Protein AF-A0A131Y939-F1 (afdb_monomer)

pLDDT: mean 76.12, std 12.95, range [45.88, 93.44]

Foldseek 3Di:
DDPPDPLDQPDADPPPRDGHSDPVVNVVCCVPPVPQQLWWAFPQVRDTHNDPVVVVVVCVVCVSTDDDGSPPNPRDD

Sequence (77 aa):
GDLKGLRIKPFKCVTCFKRFASAESLRVHCYYMHRVVKLHCCLGCKRSFKKRYDLRKHWERSPLCQAFGDEDCPPQF

Solvent-accessible surface area (backbone atoms only — not comparable to full-atom values): 4868 Å² total; per-residue (Å²): 140,80,87,85,74,74,86,64,41,82,39,62,42,89,85,80,62,53,64,24,74,41,66,66,61,42,51,52,45,42,58,74,70,57,56,51,63,84,41,29,40,36,70,59,74,69,49,72,26,88,41,67,67,58,40,51,54,48,41,78,75,31,85,87,44,53,89,61,67,72,85,75,47,74,77,65,120

Mean predicted aligned error: 11.93 Å

Nearest PDB structures (foldseek):
  5yef-assembly4_J  TM=5.233E-01  e=7.043E-03  Homo sapiens
  8ssu-assembly1_A  TM=5.225E-01  e=8.055E-03  Homo sapiens
  5t0u-assembly2_D  TM=4.884E-01  e=7.532E-03  Homo sapiens
  8ssr-assembly1_A  TM=4.888E-01  e=9.852E-03  Homo sapiens
  5k5h-assembly1_A  TM=5.139E-01  e=4.315E-02  Homo sapiens

InterPro domains:
  IPR013087 Zinc finger C2H2-type [PS00028] (13-34)
  IPR013087 Zinc finger C2H2-type [PS50157] (11-39)
  IPR036236 Zinc finger C2H2 superfamily [SSF57667] (9-58)

Radius of gyration: 19.59 Å; Cα contacts (8 Å, |Δi|>4): 88; chains: 1; bounding box: 31×17×67 Å

Secondary structure (DSSP, 8-state):
---TT-----EE-TTT--EESSHHHHHHHHHHHS-----EEETTTTEEESSHHHHHHHHHH-TTS----TTSPPP--

Organism: Ixodes ricinus (NCBI:txid34613)

Structure (mmCIF, N/CA/C/O backbone):
data_AF-A0A131Y939-F1
#
_entry.id   AF-A0A131Y939-F1
#
loop_
_atom_site.group_PDB
_atom_site.id
_atom_site.type_symbol
_atom_site.label_atom_id
_atom_site.label_alt_id
_atom_site.label_comp_id
_atom_site.label_asym_id
_atom_site.label_entity_id
_atom_site.label_seq_id
_atom_site.pdbx_PDB_ins_code
_atom_site.Cartn_x
_atom_site.Cartn_y
_atom_site.Cartn_z
_atom_site.occupancy
_atom_site.B_iso_or_equiv
_atom_site.auth_seq_id
_atom_site.auth_comp_id
_atom_site.auth_asym_id
_atom_site.auth_atom_id
_atom_site.pdbx_PDB_model_num
ATOM 1 N N . GLY A 1 1 ? 13.719 -2.169 -45.880 1.00 57.94 1 GLY A N 1
ATOM 2 C CA . GLY A 1 1 ? 12.911 -2.781 -44.815 1.00 57.94 1 GLY A CA 1
ATOM 3 C C . GLY A 1 1 ? 13.310 -2.099 -43.540 1.00 57.94 1 GLY A C 1
ATOM 4 O O . GLY A 1 1 ? 14.443 -2.281 -43.135 1.00 57.94 1 GLY A O 1
ATOM 5 N N . ASP A 1 2 ? 12.453 -1.250 -42.968 1.00 45.88 2 ASP A N 1
ATOM 6 C CA . ASP A 1 2 ? 12.921 -0.254 -41.996 1.00 45.88 2 ASP A CA 1
ATOM 7 C C . ASP A 1 2 ? 11.816 0.123 -40.990 1.00 45.88 2 ASP A C 1
ATOM 9 O O . ASP A 1 2 ? 11.115 1.117 -41.142 1.00 45.88 2 ASP A O 1
ATOM 13 N N . LEU A 1 3 ? 11.680 -0.652 -39.907 1.00 64.25 3 LEU A N 1
ATOM 14 C CA . LEU A 1 3 ? 10.874 -0.316 -38.715 1.00 64.25 3 LEU A CA 1
ATOM 15 C C . LEU A 1 3 ? 11.612 0.675 -37.786 1.00 64.25 3 LEU A C 1
ATOM 17 O O . LEU A 1 3 ? 11.607 0.537 -36.561 1.00 64.25 3 LEU A O 1
ATOM 21 N N . LYS A 1 4 ? 12.272 1.693 -38.348 1.00 60.00 4 LYS A N 1
ATOM 22 C CA . LYS A 1 4 ? 12.908 2.761 -37.561 1.00 60.00 4 LYS A CA 1
ATOM 23 C C . LYS A 1 4 ? 11.847 3.783 -37.143 1.00 60.00 4 LYS A C 1
ATOM 25 O O . LYS A 1 4 ? 11.632 4.770 -37.832 1.00 60.00 4 LYS A O 1
ATOM 30 N N . GLY A 1 5 ? 11.175 3.551 -36.013 1.00 58.00 5 GLY A N 1
ATOM 31 C CA . GLY A 1 5 ? 10.359 4.607 -35.394 1.00 58.00 5 GLY A CA 1
ATOM 32 C C . GLY A 1 5 ? 9.294 4.186 -34.387 1.00 58.00 5 GLY A C 1
ATOM 33 O O . GLY A 1 5 ? 8.772 5.043 -33.671 1.00 58.00 5 GLY A O 1
ATOM 34 N N . LEU A 1 6 ? 8.960 2.899 -34.266 1.00 64.50 6 LEU A N 1
AT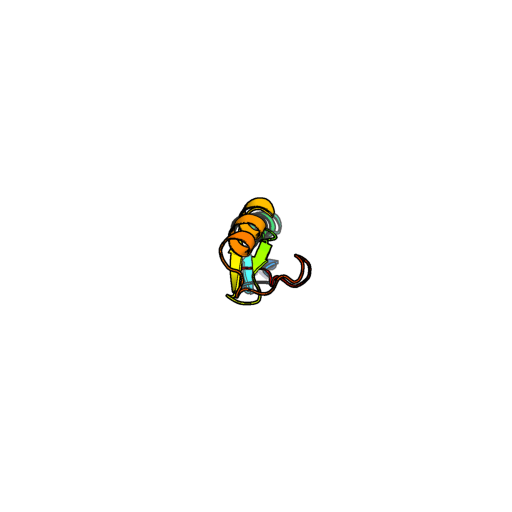OM 35 C CA . LEU A 1 6 ? 7.973 2.495 -33.270 1.00 64.50 6 LEU A CA 1
ATOM 36 C C . LEU A 1 6 ? 8.619 2.625 -31.882 1.00 64.50 6 LEU A C 1
ATOM 38 O O . LEU A 1 6 ? 9.590 1.936 -31.582 1.00 64.50 6 LEU A O 1
ATOM 42 N N . ARG A 1 7 ? 8.111 3.517 -31.018 1.00 70.69 7 ARG A N 1
ATOM 43 C CA . ARG A 1 7 ? 8.445 3.511 -29.581 1.00 70.69 7 ARG A CA 1
ATOM 44 C C . ARG A 1 7 ? 7.872 2.230 -28.974 1.00 70.69 7 ARG A C 1
ATOM 46 O O . ARG A 1 7 ? 6.815 2.255 -28.341 1.00 70.69 7 ARG A O 1
ATOM 53 N N . ILE A 1 8 ? 8.540 1.103 -29.213 1.00 84.25 8 ILE A N 1
ATOM 54 C CA . ILE A 1 8 ? 8.133 -0.194 -28.692 1.00 84.25 8 ILE A CA 1
ATOM 55 C C . ILE A 1 8 ? 8.278 -0.111 -27.177 1.00 84.25 8 ILE A C 1
ATOM 57 O O . ILE A 1 8 ? 9.351 0.142 -26.635 1.00 84.25 8 ILE A O 1
ATOM 61 N N . LYS A 1 9 ? 7.155 -0.286 -26.490 1.00 87.38 9 LYS A N 1
ATOM 62 C CA . LYS A 1 9 ? 7.094 -0.418 -25.038 1.00 87.38 9 LYS A CA 1
ATOM 63 C C . LYS A 1 9 ? 6.617 -1.834 -24.735 1.00 87.38 9 LYS A C 1
ATOM 65 O O . LYS A 1 9 ? 5.413 -2.037 -24.515 1.00 87.38 9 LYS A O 1
ATOM 70 N N . PRO A 1 10 ? 7.512 -2.832 -24.857 1.00 89.50 10 PRO A N 1
ATOM 71 C CA . PRO A 1 10 ? 7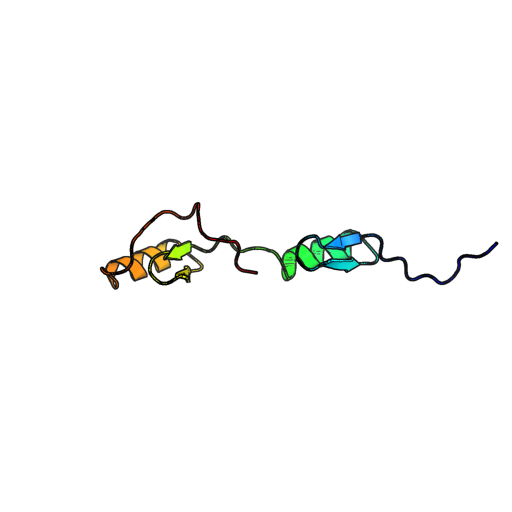.105 -4.229 -24.788 1.00 89.50 10 PRO A CA 1
ATOM 72 C C . PRO A 1 10 ? 6.742 -4.624 -23.353 1.00 89.50 10 PRO A C 1
ATOM 74 O O . PRO A 1 10 ? 5.905 -5.497 -23.150 1.00 89.50 10 PRO A O 1
ATOM 77 N N . PHE A 1 11 ? 7.286 -3.925 -22.356 1.00 92.38 11 PHE A N 1
ATOM 78 C CA . PHE A 1 11 ? 7.067 -4.212 -20.945 1.00 92.38 11 PHE A CA 1
ATOM 79 C C . PHE A 1 11 ? 5.773 -3.559 -20.458 1.00 92.38 11 PHE A C 1
ATOM 81 O O . PHE A 1 11 ? 5.620 -2.341 -20.546 1.00 92.38 11 PHE A O 1
ATOM 88 N N . LYS A 1 12 ? 4.836 -4.353 -19.937 1.00 91.25 12 LYS A N 1
ATOM 89 C CA . LYS A 1 12 ? 3.526 -3.900 -19.448 1.00 91.25 12 LYS A CA 1
ATOM 90 C C . LYS A 1 12 ? 3.419 -4.168 -17.946 1.00 91.25 12 LYS A C 1
ATOM 92 O O . LYS A 1 12 ? 3.687 -5.279 -17.503 1.00 91.25 12 LYS A O 1
ATOM 97 N N . CYS A 1 13 ? 3.015 -3.165 -17.171 1.00 86.94 13 CYS A N 1
ATOM 98 C CA . CYS A 1 13 ? 2.654 -3.355 -15.770 1.00 86.94 13 CYS A CA 1
ATOM 99 C C . CYS A 1 13 ? 1.371 -4.185 -15.678 1.00 86.94 13 CYS A C 1
ATOM 101 O O . CYS A 1 13 ? 0.385 -3.863 -16.334 1.00 86.94 13 CYS A O 1
ATOM 103 N N . VAL A 1 14 ? 1.365 -5.241 -14.869 1.00 83.12 14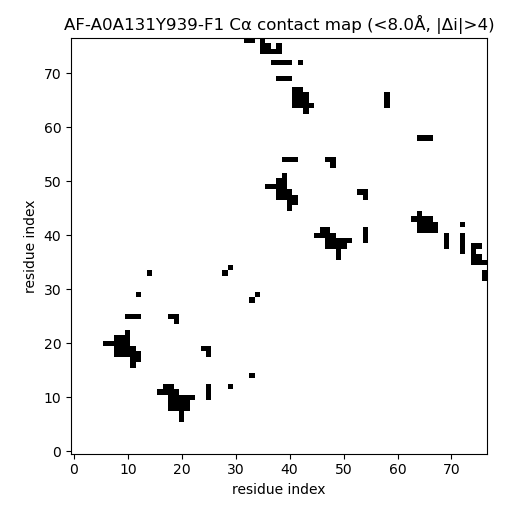 VAL A N 1
ATOM 104 C CA . VAL A 1 14 ? 0.175 -6.090 -14.684 1.00 83.12 14 VAL A CA 1
ATOM 105 C C . VAL A 1 14 ? -0.886 -5.435 -13.800 1.00 83.12 14 VAL A C 1
ATOM 107 O O . VAL A 1 14 ? -2.056 -5.767 -13.924 1.00 83.12 14 VAL A O 1
ATOM 110 N N . THR A 1 15 ? -0.486 -4.473 -12.964 1.00 81.19 15 THR A N 1
ATOM 111 C CA . THR A 1 15 ? -1.363 -3.790 -12.006 1.00 81.19 15 THR A CA 1
ATOM 112 C C . THR A 1 15 ? -2.146 -2.645 -12.645 1.00 81.19 15 THR A C 1
ATOM 114 O O . THR A 1 15 ? -3.361 -2.591 -12.520 1.00 81.19 15 THR A O 1
ATOM 117 N N . CYS A 1 16 ? -1.472 -1.730 -13.353 1.00 87.25 16 CYS A N 1
ATOM 118 C CA . CYS A 1 16 ? -2.116 -0.558 -13.970 1.00 87.25 16 CYS A CA 1
ATOM 119 C C . CYS A 1 16 ? -2.079 -0.555 -15.506 1.00 87.25 16 CYS A C 1
ATOM 121 O O . CYS A 1 16 ? -2.468 0.424 -16.139 1.00 87.25 16 CYS A O 1
ATOM 123 N N . PHE A 1 17 ? -1.548 -1.612 -16.127 1.00 90.75 17 PHE A N 1
ATOM 124 C CA . PHE A 1 17 ? -1.470 -1.779 -17.584 1.00 90.75 17 PHE A CA 1
ATOM 125 C C . PHE A 1 17 ? -0.618 -0.752 -18.348 1.00 90.75 17 PHE A C 1
ATOM 127 O O . PHE A 1 17 ? -0.530 -0.819 -19.579 1.00 90.75 17 PHE A O 1
ATOM 134 N N . LYS A 1 18 ? 0.098 0.133 -17.645 1.00 90.62 18 LYS A N 1
ATOM 135 C CA . LYS A 1 18 ? 1.040 1.088 -18.240 1.00 90.62 18 LYS A CA 1
ATOM 136 C C . LYS A 1 18 ? 2.216 0.367 -18.905 1.00 90.62 18 LYS A C 1
ATOM 138 O O . LYS A 1 18 ? 2.735 -0.617 -18.380 1.00 90.62 18 LYS A O 1
ATOM 143 N N . ARG A 1 19 ? 2.644 0.865 -20.071 1.00 93.44 19 ARG A N 1
ATOM 144 C CA . ARG A 1 19 ? 3.734 0.277 -20.867 1.00 93.44 19 ARG A CA 1
ATOM 145 C C . ARG A 1 19 ? 5.030 1.075 -20.741 1.00 93.44 19 ARG A C 1
ATOM 147 O O . ARG A 1 19 ? 5.004 2.308 -20.711 1.00 93.44 19 ARG A O 1
ATOM 154 N N . PHE A 1 20 ? 6.154 0.370 -20.732 1.00 93.06 20 PHE A N 1
ATOM 155 C CA . PHE A 1 20 ? 7.506 0.890 -20.539 1.00 93.06 20 PHE A CA 1
ATOM 156 C C . PHE A 1 20 ? 8.453 0.379 -21.627 1.00 93.06 20 PHE A C 1
ATOM 158 O O . PHE A 1 20 ? 8.264 -0.709 -22.170 1.00 93.06 20 PHE A O 1
ATOM 165 N N . ALA A 1 21 ? 9.460 1.191 -21.958 1.00 93.00 21 ALA A N 1
ATOM 166 C CA . ALA A 1 21 ? 10.455 0.874 -22.984 1.00 93.00 21 ALA A CA 1
ATOM 167 C C . ALA A 1 21 ? 11.506 -0.141 -22.500 1.00 93.00 21 ALA A C 1
ATOM 169 O O . ALA A 1 21 ? 12.057 -0.876 -23.309 1.00 93.00 21 ALA A O 1
ATOM 170 N N . SER A 1 22 ? 11.743 -0.223 -21.187 1.00 93.38 22 SER A N 1
ATOM 171 C CA . SER A 1 22 ? 12.689 -1.156 -20.572 1.00 93.38 22 SER A CA 1
ATOM 172 C C . SER A 1 22 ? 12.091 -1.846 -19.341 1.00 93.38 22 SER A C 1
ATOM 174 O O . SER A 1 22 ? 11.189 -1.317 -18.680 1.00 93.38 22 SER A O 1
ATOM 176 N N . ALA A 1 23 ? 12.618 -3.031 -19.019 1.00 90.38 23 ALA A N 1
ATOM 177 C CA . ALA A 1 23 ? 12.259 -3.774 -17.812 1.00 90.38 23 ALA A CA 1
ATOM 178 C C . ALA A 1 23 ? 12.652 -3.022 -16.530 1.00 90.38 23 ALA A C 1
ATOM 180 O O . ALA A 1 23 ? 11.945 -3.103 -15.529 1.00 90.38 23 ALA A O 1
ATOM 181 N N . GLU A 1 24 ? 13.748 -2.260 -16.556 1.00 93.38 24 GLU A N 1
ATOM 182 C CA . GLU A 1 24 ? 14.183 -1.442 -15.4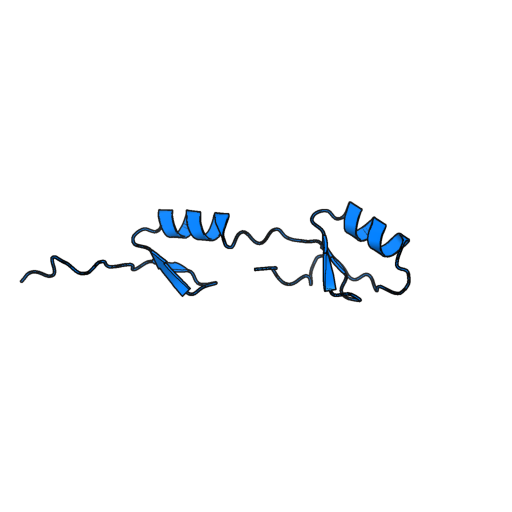21 1.00 93.38 24 GLU A CA 1
ATOM 183 C C . GLU A 1 24 ? 13.181 -0.330 -15.108 1.00 93.38 24 GLU A C 1
ATOM 185 O O . GLU A 1 24 ? 12.744 -0.209 -13.964 1.00 93.38 24 GLU A O 1
ATOM 190 N N . SER A 1 25 ? 12.724 0.415 -16.122 1.00 93.38 25 SER A N 1
ATOM 191 C CA . SER A 1 25 ? 11.692 1.436 -15.922 1.00 93.38 25 SER A CA 1
ATOM 192 C C . SER A 1 25 ? 10.382 0.835 -15.409 1.00 93.38 25 SER A C 1
ATOM 194 O O . SER A 1 25 ? 9.707 1.465 -14.596 1.00 93.38 25 SER A O 1
ATOM 196 N N . LEU A 1 26 ? 10.034 -0.386 -15.838 1.00 92.31 26 LEU A N 1
ATOM 197 C CA . LEU A 1 26 ? 8.900 -1.126 -15.282 1.00 92.31 26 LEU A CA 1
ATOM 198 C C . LEU A 1 26 ? 9.134 -1.505 -13.809 1.00 92.31 26 LEU A C 1
ATOM 200 O O . LEU A 1 26 ? 8.235 -1.298 -13.001 1.00 92.31 26 LEU A O 1
ATOM 204 N N . ARG A 1 27 ? 10.314 -2.020 -13.433 1.00 86.88 27 ARG A N 1
ATOM 205 C CA . ARG A 1 27 ? 10.627 -2.365 -12.030 1.00 86.88 27 ARG A CA 1
ATOM 206 C C . ARG A 1 27 ? 10.568 -1.151 -11.117 1.00 86.88 27 ARG A C 1
ATOM 208 O O . ARG A 1 27 ? 9.932 -1.224 -10.073 1.00 86.88 27 ARG A O 1
ATOM 215 N N . VAL A 1 28 ? 11.193 -0.047 -11.520 1.00 88.81 28 VAL A N 1
ATOM 216 C CA . VAL A 1 28 ? 11.159 1.229 -10.793 1.00 88.81 28 VAL A CA 1
ATOM 217 C C . VAL A 1 28 ? 9.714 1.687 -10.631 1.00 88.81 28 VAL A C 1
ATOM 219 O O . VAL A 1 28 ? 9.269 1.955 -9.519 1.00 88.81 28 VAL A O 1
ATOM 222 N N . HIS A 1 29 ? 8.939 1.691 -11.715 1.00 89.94 29 HIS A N 1
ATOM 223 C CA . HIS A 1 29 ? 7.518 2.007 -11.644 1.00 89.94 29 HIS A CA 1
ATOM 224 C C . HIS A 1 29 ? 6.763 1.101 -10.665 1.00 89.94 29 HIS A C 1
ATOM 226 O O . HIS A 1 29 ? 6.050 1.619 -9.814 1.00 89.94 29 HIS A O 1
ATOM 232 N N . CYS A 1 30 ? 6.931 -0.220 -10.741 1.00 84.56 30 CYS A N 1
ATOM 233 C CA . CYS A 1 30 ? 6.268 -1.140 -9.822 1.00 84.56 30 CYS A CA 1
ATOM 234 C C . CYS A 1 30 ? 6.721 -0.921 -8.374 1.00 84.56 30 CYS A C 1
ATOM 236 O O . CYS A 1 30 ? 5.897 -0.987 -7.476 1.00 84.56 30 CYS A O 1
ATOM 238 N N . TYR A 1 31 ? 7.989 -0.597 -8.132 1.00 82.62 31 TYR A N 1
ATOM 239 C CA . TYR A 1 31 ?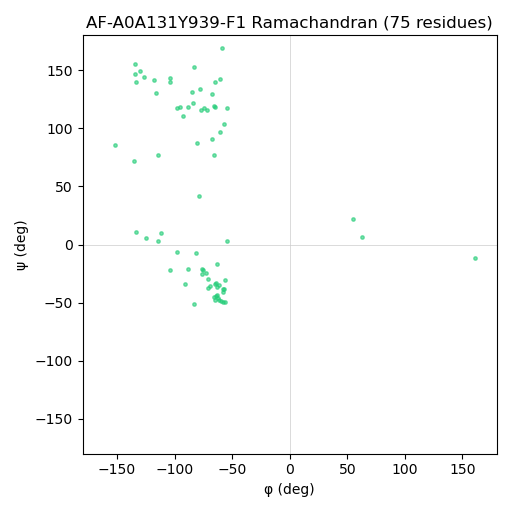 8.507 -0.307 -6.797 1.00 82.62 31 TYR A CA 1
ATOM 240 C C . TYR A 1 31 ? 7.983 1.015 -6.209 1.00 82.62 31 TYR A C 1
ATOM 242 O O . TYR A 1 31 ? 7.759 1.096 -5.006 1.00 82.62 31 TYR A O 1
ATOM 250 N N . TYR A 1 32 ? 7.784 2.054 -7.021 1.00 82.31 32 TYR A N 1
ATOM 251 C CA . TYR A 1 32 ? 7.315 3.355 -6.523 1.00 82.31 32 TYR A CA 1
ATOM 252 C C . TYR A 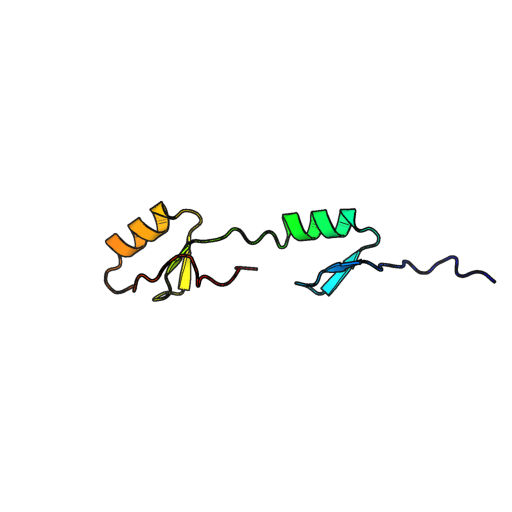1 32 ? 5.793 3.503 -6.539 1.00 82.31 32 TYR A C 1
ATOM 254 O O . TYR A 1 32 ? 5.243 4.156 -5.661 1.00 82.31 32 TYR A O 1
ATOM 262 N N . MET A 1 33 ? 5.121 2.908 -7.523 1.00 81.38 33 MET A N 1
ATOM 263 C CA . MET A 1 33 ? 3.682 3.086 -7.750 1.00 81.38 33 MET A CA 1
ATOM 264 C C . MET A 1 33 ? 2.853 1.893 -7.284 1.00 81.38 33 MET A C 1
ATOM 266 O O . MET A 1 33 ? 1.655 2.031 -7.085 1.00 81.38 33 MET A O 1
ATOM 270 N N . HIS A 1 34 ? 3.465 0.713 -7.158 1.00 79.69 34 HIS A N 1
ATOM 271 C CA . HIS A 1 34 ? 2.758 -0.532 -6.841 1.00 79.69 34 HIS A CA 1
ATOM 272 C C . HIS A 1 34 ? 3.439 -1.353 -5.756 1.00 79.69 34 HIS A C 1
ATOM 274 O O . HIS A 1 34 ? 3.068 -2.509 -5.550 1.00 79.69 34 HIS A O 1
ATOM 280 N N . ARG A 1 35 ? 4.434 -0.800 -5.051 1.00 71.12 35 ARG A N 1
ATOM 281 C CA . ARG A 1 35 ? 4.929 -1.424 -3.831 1.00 71.12 35 ARG A CA 1
ATOM 282 C C . ARG A 1 35 ? 3.808 -1.310 -2.824 1.00 71.12 35 ARG A C 1
ATOM 284 O O . ARG A 1 35 ? 3.698 -0.325 -2.100 1.00 71.12 35 ARG A O 1
ATOM 291 N N . VAL A 1 36 ? 2.984 -2.346 -2.815 1.00 63.81 36 VAL A N 1
ATOM 292 C CA . VAL A 1 36 ? 2.001 -2.592 -1.786 1.00 63.81 36 VAL A CA 1
ATOM 293 C C . VAL A 1 36 ? 2.787 -2.651 -0.488 1.00 63.81 36 VAL A C 1
ATOM 295 O O . VAL A 1 36 ? 3.501 -3.616 -0.203 1.00 63.81 36 VAL A O 1
ATOM 298 N N . VAL A 1 37 ? 2.711 -1.586 0.297 1.00 62.56 37 VAL A N 1
ATOM 299 C CA . VAL A 1 37 ? 3.073 -1.690 1.702 1.00 62.56 37 VAL A CA 1
ATOM 300 C C . VAL A 1 37 ? 2.023 -2.630 2.277 1.00 62.56 37 VAL A C 1
ATOM 302 O O . VAL A 1 37 ? 0.839 -2.317 2.186 1.00 62.56 37 VAL A O 1
ATOM 305 N N . LYS A 1 38 ? 2.418 -3.799 2.801 1.00 61.81 38 LYS A N 1
ATOM 306 C CA . LYS A 1 38 ? 1.489 -4.663 3.544 1.00 61.81 38 LYS A CA 1
ATOM 307 C C . LYS A 1 38 ? 1.010 -3.836 4.738 1.00 61.81 38 LYS A C 1
ATOM 309 O O . LYS A 1 38 ? 1.740 -3.665 5.712 1.00 61.81 38 LYS A O 1
ATOM 314 N N . LEU A 1 39 ? -0.156 -3.213 4.592 1.00 68.50 39 LEU A N 1
ATOM 315 C CA . LEU A 1 39 ? -0.792 -2.447 5.647 1.00 68.50 39 LEU A CA 1
ATOM 316 C C . LEU A 1 39 ? -1.553 -3.420 6.545 1.00 68.50 39 LEU A C 1
ATOM 318 O O . LEU A 1 39 ? -1.978 -4.496 6.134 1.00 68.50 39 LEU A O 1
ATOM 322 N N . HIS A 1 40 ? -1.705 -3.027 7.797 1.00 76.38 40 HIS A N 1
ATOM 323 C CA . HIS A 1 40 ? -2.509 -3.734 8.775 1.00 76.38 40 HIS A CA 1
ATOM 324 C C . HIS A 1 40 ? -3.881 -3.089 8.780 1.00 76.38 40 HIS A C 1
ATOM 326 O O . HIS A 1 40 ? -3.983 -1.895 9.043 1.00 76.38 40 HIS A O 1
ATOM 332 N N . CYS A 1 41 ? -4.925 -3.836 8.451 1.00 74.62 41 CYS A N 1
ATOM 333 C CA . CYS A 1 41 ? -6.234 -3.255 8.189 1.00 74.62 41 CYS A CA 1
ATOM 334 C C . CYS A 1 41 ? -7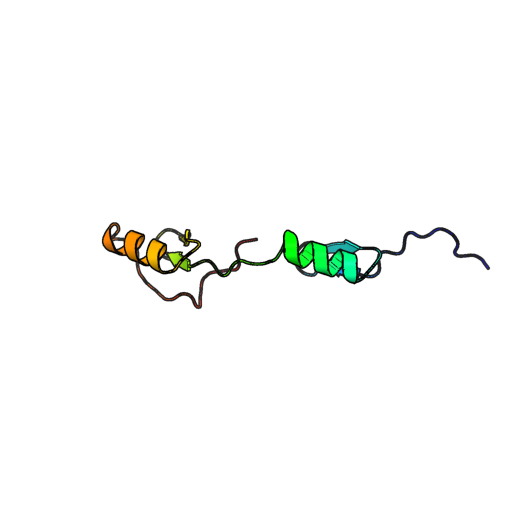.257 -3.778 9.183 1.00 74.62 41 CYS A C 1
ATOM 336 O O . CYS A 1 41 ? -7.231 -4.942 9.568 1.00 74.62 41 CYS A O 1
ATOM 338 N N . CYS A 1 42 ? -8.155 -2.900 9.608 1.00 78.56 42 CYS A N 1
ATOM 339 C CA . CYS A 1 42 ? -9.312 -3.283 10.390 1.00 78.56 42 CYS A CA 1
ATOM 340 C C . CYS A 1 42 ? -10.449 -3.647 9.434 1.00 78.56 42 CYS A C 1
ATOM 342 O O . CYS A 1 42 ? -10.895 -2.787 8.681 1.00 78.56 42 CYS A O 1
ATOM 344 N N . LEU A 1 43 ? -10.938 -4.886 9.463 1.00 70.75 43 LEU A N 1
ATOM 345 C CA . LEU A 1 43 ? -12.022 -5.328 8.575 1.00 70.75 43 LEU A CA 1
ATOM 346 C C . LEU A 1 43 ? -13.378 -4.709 8.949 1.00 70.75 43 LEU A C 1
ATOM 348 O O . LEU A 1 43 ? -14.182 -4.436 8.062 1.00 70.75 43 LEU A O 1
ATOM 352 N N . GLY A 1 44 ? -13.599 -4.395 10.232 1.00 74.25 44 GLY A N 1
ATOM 353 C CA . GLY A 1 44 ? -14.841 -3.767 10.698 1.00 74.25 44 GLY A CA 1
ATOM 354 C C . GLY A 1 44 ? -15.068 -2.350 10.156 1.00 74.25 44 GLY A C 1
ATOM 355 O O . GLY A 1 44 ? -16.201 -1.975 9.879 1.00 74.25 44 GLY A O 1
ATOM 356 N N . CYS A 1 45 ? -14.002 -1.567 9.958 1.00 81.69 45 CYS A N 1
ATOM 357 C CA . CYS A 1 45 ? -14.099 -0.188 9.451 1.00 81.69 45 CYS A CA 1
ATOM 358 C C . CYS A 1 45 ? -13.267 0.087 8.188 1.00 81.69 45 CYS A C 1
ATOM 360 O O . CYS A 1 45 ? -13.176 1.231 7.746 1.00 81.69 45 CYS A O 1
ATOM 362 N N . LYS A 1 46 ? -12.641 -0.948 7.614 1.00 74.69 46 LYS A N 1
ATOM 363 C CA . LYS A 1 46 ? -11.767 -0.912 6.424 1.00 74.69 46 LYS A CA 1
ATOM 364 C C . LYS A 1 46 ? -10.597 0.077 6.512 1.00 74.69 46 LYS A C 1
ATOM 366 O O . LYS A 1 46 ? -10.039 0.492 5.499 1.00 74.69 46 LYS A O 1
ATOM 371 N N . ARG A 1 47 ? -10.200 0.463 7.728 1.00 77.00 47 ARG A N 1
ATOM 372 C CA . ARG A 1 47 ? -9.124 1.433 7.962 1.00 77.00 47 ARG A CA 1
ATOM 373 C C . ARG A 1 47 ? -7.768 0.735 7.944 1.00 77.00 47 ARG A C 1
ATOM 375 O O . ARG A 1 47 ? -7.594 -0.279 8.614 1.00 77.00 47 ARG A O 1
ATOM 382 N N . SER A 1 48 ? -6.812 1.284 7.200 1.00 78.38 48 SER A N 1
ATOM 383 C CA . SER A 1 48 ? -5.471 0.717 7.020 1.00 78.38 48 SER A CA 1
ATOM 384 C C . SER A 1 48 ? -4.405 1.460 7.833 1.00 78.38 48 SER A C 1
ATOM 386 O O . SER A 1 48 ? -4.387 2.691 7.866 1.00 78.38 48 SER A O 1
ATOM 388 N N . PHE A 1 49 ? -3.471 0.719 8.422 1.00 80.75 49 PHE A N 1
ATOM 389 C CA . PHE A 1 49 ? -2.402 1.210 9.291 1.00 80.75 49 PHE A CA 1
ATOM 390 C C . PHE A 1 49 ? -1.035 0.727 8.801 1.00 80.75 49 PHE A C 1
ATOM 392 O O . PHE A 1 49 ? -0.888 -0.399 8.335 1.00 80.75 49 PHE A O 1
ATOM 399 N N . LYS A 1 50 ? 0.001 1.562 8.937 1.00 77.62 50 LYS A N 1
ATOM 400 C CA . LYS A 1 50 ? 1.364 1.230 8.475 1.00 77.62 50 LYS A CA 1
ATOM 401 C C . LYS A 1 50 ? 2.102 0.246 9.389 1.00 77.62 50 LYS A C 1
ATOM 403 O O . LYS A 1 50 ? 3.065 -0.369 8.947 1.00 77.62 50 LYS A O 1
ATOM 408 N N . LYS A 1 51 ? 1.692 0.119 10.657 1.00 82.69 51 LYS A N 1
ATOM 409 C CA . LYS A 1 51 ? 2.333 -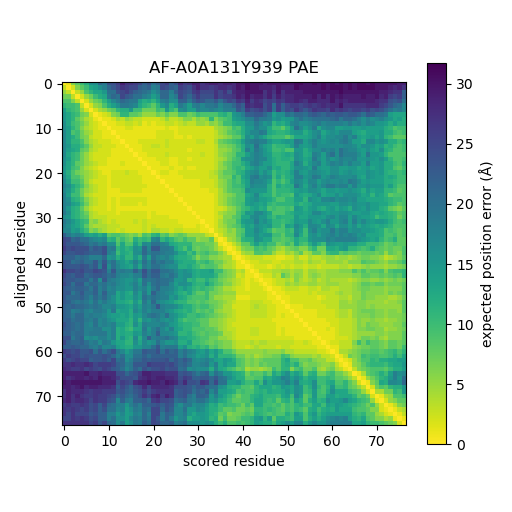0.742 11.667 1.00 82.69 51 LYS A CA 1
ATOM 410 C C . LYS A 1 51 ? 1.283 -1.533 12.448 1.00 82.69 51 LYS A C 1
ATOM 412 O O . LYS A 1 51 ? 0.209 -1.006 12.736 1.00 82.69 51 LYS A O 1
ATOM 417 N N . ARG A 1 52 ? 1.619 -2.761 12.870 1.00 81.25 52 ARG A N 1
ATOM 418 C CA . ARG A 1 52 ? 0.746 -3.599 13.725 1.00 81.25 52 ARG A CA 1
ATOM 419 C C . ARG A 1 52 ? 0.370 -2.909 15.032 1.00 81.25 52 ARG A C 1
ATOM 421 O O . ARG A 1 52 ? -0.760 -3.024 15.486 1.00 81.25 52 ARG A O 1
ATOM 428 N N . TYR A 1 53 ? 1.317 -2.174 15.617 1.00 85.12 53 TYR A N 1
ATOM 429 C CA . TYR A 1 53 ? 1.097 -1.418 16.848 1.00 85.12 53 TYR A CA 1
ATOM 430 C C . TYR A 1 53 ? -0.047 -0.403 16.717 1.00 85.12 53 TYR A C 1
ATOM 432 O O . TYR A 1 53 ? -0.864 -0.287 17.627 1.00 85.12 53 TYR A O 1
ATOM 440 N N . ASP A 1 54 ? -0.133 0.292 15.580 1.00 86.12 54 ASP A N 1
ATOM 441 C CA . ASP A 1 54 ? -1.164 1.306 15.346 1.00 86.12 54 ASP A CA 1
ATOM 442 C C . ASP A 1 54 ? -2.549 0.666 15.163 1.00 86.12 54 ASP A C 1
ATOM 444 O O . ASP A 1 54 ? -3.536 1.178 15.689 1.00 86.12 54 ASP A O 1
ATOM 448 N N . LEU A 1 55 ? -2.617 -0.495 14.496 1.00 84.69 55 LEU A N 1
ATOM 449 C CA . LEU A 1 55 ? -3.845 -1.292 14.402 1.00 84.69 55 LEU A CA 1
ATOM 450 C C . LEU A 1 55 ? -4.299 -1.794 15.783 1.00 84.69 55 LEU A C 1
ATOM 452 O O . LEU A 1 55 ? -5.475 -1.678 16.121 1.00 84.69 55 LEU A O 1
ATOM 456 N N . ARG A 1 56 ? -3.368 -2.288 16.609 1.00 83.31 56 ARG A N 1
ATOM 457 C CA . ARG A 1 56 ? -3.670 -2.726 17.980 1.00 83.31 56 ARG A CA 1
ATOM 458 C C . ARG A 1 56 ? -4.246 -1.583 18.817 1.00 83.31 56 ARG A C 1
ATOM 460 O O . ARG A 1 56 ? -5.314 -1.744 19.396 1.00 83.31 56 ARG A O 1
ATOM 467 N N . LYS A 1 57 ? -3.606 -0.409 18.789 1.00 86.25 57 LYS A N 1
ATOM 468 C CA . LYS A 1 57 ? -4.122 0.803 19.447 1.00 86.25 57 LYS A CA 1
ATOM 469 C C . LYS A 1 57 ? -5.510 1.202 18.951 1.00 86.25 57 LYS A C 1
ATOM 471 O O . LYS A 1 57 ? -6.328 1.686 19.730 1.00 86.25 57 LYS A O 1
ATOM 476 N N . HIS A 1 58 ? -5.771 1.049 17.654 1.00 85.50 58 HIS A N 1
ATOM 477 C CA . HIS A 1 58 ? -7.090 1.310 17.093 1.00 85.50 58 HIS A CA 1
ATOM 478 C C . HIS A 1 58 ? -8.148 0.374 17.685 1.00 85.50 58 HIS A C 1
ATOM 480 O O . HIS A 1 58 ? -9.193 0.874 18.096 1.00 85.50 58 HIS A O 1
ATOM 486 N N . TRP A 1 59 ? -7.871 -0.929 17.780 1.00 77.06 59 TRP A N 1
ATOM 487 C CA . TRP A 1 59 ? -8.785 -1.906 18.380 1.00 77.06 59 TRP A CA 1
ATOM 488 C C . TRP A 1 59 ? -9.027 -1.657 19.865 1.00 77.06 59 TRP A C 1
ATOM 490 O O . TRP A 1 59 ? -10.179 -1.625 20.287 1.00 77.06 59 TRP A O 1
ATOM 500 N N . GLU A 1 60 ? -7.975 -1.378 20.638 1.00 80.94 60 GLU A N 1
ATOM 501 C CA . GLU A 1 60 ? -8.094 -1.045 22.068 1.00 80.94 60 GLU A CA 1
ATOM 502 C C . GLU A 1 60 ? -9.020 0.158 22.310 1.00 80.94 60 GLU A C 1
ATOM 504 O O . GLU A 1 60 ? -9.695 0.238 23.332 1.00 80.94 60 GLU A O 1
ATOM 509 N N . ARG A 1 61 ? -9.077 1.094 21.356 1.00 81.94 61 ARG A N 1
ATOM 510 C CA . ARG A 1 61 ? -9.930 2.291 21.416 1.00 81.94 61 ARG A CA 1
ATOM 511 C C . ARG A 1 61 ? -11.248 2.155 20.651 1.00 81.94 61 ARG A C 1
ATOM 513 O O . ARG A 1 61 ? -12.058 3.076 20.702 1.00 81.94 61 ARG A O 1
ATOM 520 N N . SER A 1 62 ? -11.451 1.061 19.919 1.00 77.62 62 SER A N 1
ATOM 521 C CA . SER A 1 62 ? -12.600 0.855 19.027 1.00 77.62 62 SER A CA 1
ATOM 522 C C . SER A 1 62 ? -13.163 -0.560 19.219 1.00 77.62 62 SER A C 1
ATOM 524 O O . SER A 1 62 ? -13.017 -1.396 18.330 1.00 77.62 62 SER A O 1
ATOM 526 N N . PRO A 1 63 ? -13.833 -0.843 20.352 1.00 69.12 63 PRO A N 1
ATOM 527 C CA . PRO A 1 63 ? -14.328 -2.185 20.687 1.00 69.12 63 PRO A CA 1
ATOM 528 C C . PRO A 1 63 ? -15.385 -2.726 19.707 1.00 69.12 63 PRO A C 1
ATOM 530 O O . PRO A 1 63 ? -15.634 -3.924 19.669 1.00 69.12 63 PRO A O 1
ATOM 533 N N . LEU A 1 64 ? -15.989 -1.856 18.889 1.00 72.69 64 LEU A N 1
ATOM 534 C CA . LEU A 1 64 ? -16.954 -2.218 17.843 1.00 72.69 64 LEU A CA 1
ATOM 535 C C . LEU A 1 64 ? -16.294 -2.701 16.539 1.00 72.69 64 LEU A C 1
ATOM 537 O O . LEU A 1 64 ? -16.978 -3.116 15.608 1.00 72.69 64 LEU A O 1
ATOM 541 N N . CYS A 1 65 ? -14.969 -2.602 16.430 1.00 73.19 65 CYS A N 1
ATOM 542 C CA . CYS A 1 65 ? -14.218 -2.998 15.247 1.00 73.19 65 CYS A CA 1
ATOM 543 C C . CYS A 1 65 ? -13.626 -4.401 15.435 1.00 73.19 65 CYS A C 1
ATOM 545 O O . CYS A 1 65 ? -12.789 -4.612 16.308 1.00 73.19 65 CYS A O 1
ATOM 547 N N . GLN A 1 66 ? -14.036 -5.356 14.595 1.00 66.25 66 GLN A N 1
ATOM 548 C CA . GLN A 1 66 ? -13.630 -6.756 14.722 1.00 66.25 66 GLN A CA 1
ATOM 549 C C . GLN A 1 66 ? -12.203 -7.005 14.200 1.00 66.25 66 GLN A C 1
ATOM 551 O O . GLN A 1 66 ? -11.825 -6.541 13.119 1.00 66.25 66 GLN A O 1
ATOM 556 N N . ALA A 1 67 ? -11.412 -7.735 14.990 1.00 62.94 67 ALA A N 1
ATOM 557 C CA . ALA A 1 67 ? -10.033 -8.103 14.702 1.00 62.94 67 ALA A CA 1
ATOM 558 C C . ALA A 1 67 ? -9.974 -9.473 14.013 1.00 62.94 67 ALA A C 1
ATOM 560 O O . ALA A 1 67 ? -10.203 -10.493 14.654 1.00 62.94 67 ALA A O 1
ATOM 561 N N . PHE A 1 68 ? -9.619 -9.504 12.730 1.00 52.69 68 PHE A N 1
ATOM 562 C CA . PHE A 1 68 ? -9.112 -10.712 12.078 1.00 52.69 68 PHE A CA 1
ATOM 563 C C . PHE A 1 68 ? -7.865 -10.339 11.274 1.00 52.69 68 PHE A C 1
ATOM 565 O O . PHE A 1 68 ? -7.766 -9.226 10.760 1.00 52.69 68 PHE A O 1
ATOM 572 N N . GLY A 1 69 ? -6.868 -11.223 11.333 1.00 56.44 69 GLY A N 1
ATOM 573 C CA . GLY A 1 69 ? -5.451 -10.938 11.123 1.00 56.44 69 GLY A CA 1
ATOM 574 C C . GLY A 1 69 ? -5.050 -10.339 9.774 1.00 56.44 69 GLY A C 1
ATOM 575 O O . GLY A 1 69 ? -5.789 -10.321 8.797 1.00 56.44 69 GLY A O 1
ATOM 576 N N . ASP A 1 70 ? -3.796 -9.893 9.751 1.00 52.28 70 ASP A N 1
ATOM 577 C CA . ASP A 1 70 ? -3.036 -9.280 8.651 1.00 52.28 70 ASP A CA 1
ATOM 578 C C . ASP A 1 70 ? -2.955 -10.065 7.323 1.00 52.28 70 ASP A C 1
ATOM 580 O O . ASP A 1 70 ? -2.294 -9.607 6.388 1.00 52.28 70 ASP A O 1
ATOM 584 N N . GLU A 1 71 ? -3.618 -11.213 7.230 1.00 54.53 71 GLU A N 1
ATOM 585 C CA . GLU A 1 71 ? -3.595 -12.135 6.091 1.00 54.53 71 GLU A CA 1
ATOM 586 C C . GLU A 1 71 ? -4.658 -11.796 5.031 1.00 54.53 71 GLU A C 1
ATOM 588 O O . GLU A 1 71 ? -4.472 -12.137 3.868 1.00 54.53 71 GLU A O 1
ATOM 593 N N . ASP A 1 72 ? -5.711 -11.054 5.398 1.00 54.50 72 ASP A N 1
ATOM 594 C CA . ASP A 1 72 ? -6.841 -10.722 4.508 1.00 54.50 72 ASP A CA 1
ATOM 595 C C . ASP A 1 72 ? -6.913 -9.226 4.138 1.00 54.50 72 ASP A C 1
ATOM 597 O O . ASP A 1 72 ? -7.903 -8.763 3.573 1.00 54.50 72 ASP A O 1
ATOM 601 N N . CYS A 1 73 ? -5.887 -8.417 4.459 1.00 57.69 73 CYS A N 1
ATOM 602 C CA . CYS A 1 73 ? -5.906 -7.022 4.009 1.00 57.69 73 CYS A CA 1
ATOM 603 C C . CYS A 1 73 ? -5.601 -6.948 2.506 1.00 57.69 73 CYS A C 1
ATOM 605 O O . CYS A 1 73 ? -4.480 -7.291 2.107 1.00 57.69 73 CYS A O 1
ATOM 607 N N . PRO A 1 74 ? -6.542 -6.456 1.674 1.00 56.91 74 PRO A N 1
ATOM 608 C CA . PRO A 1 74 ? -6.280 -6.285 0.262 1.00 56.91 74 PRO A CA 1
ATOM 609 C C . PRO A 1 74 ? -5.112 -5.312 0.065 1.00 56.91 74 PRO A C 1
ATOM 611 O O . PRO A 1 74 ? -4.985 -4.327 0.802 1.00 56.91 74 PRO A O 1
ATOM 614 N N . PRO A 1 75 ? -4.243 -5.570 -0.924 1.00 56.25 75 PRO A N 1
ATOM 615 C CA . PRO A 1 75 ? -3.200 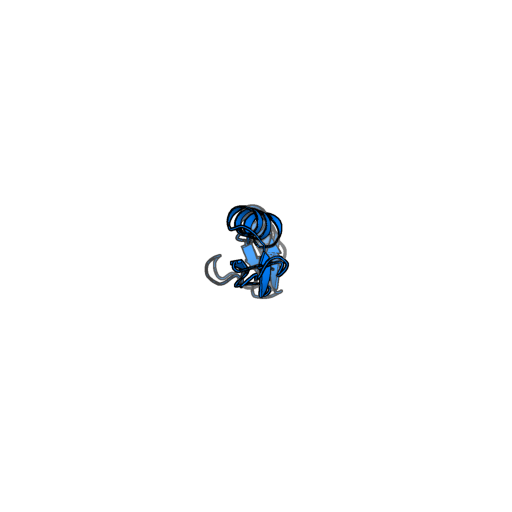-4.633 -1.293 1.00 56.25 75 PRO A CA 1
ATOM 616 C C . PRO A 1 75 ? -3.829 -3.271 -1.602 1.00 56.25 75 PRO A C 1
ATOM 618 O O . PRO A 1 75 ? -4.643 -3.149 -2.513 1.00 56.25 75 PRO A O 1
ATOM 621 N N . GLN A 1 76 ? -3.472 -2.249 -0.826 1.00 53.97 76 GLN A N 1
ATOM 622 C CA . GLN A 1 76 ? -3.909 -0.883 -1.096 1.00 53.97 76 GLN A CA 1
ATOM 623 C C . GLN A 1 76 ? -3.045 -0.347 -2.248 1.00 53.97 76 GLN A C 1
ATOM 625 O O . GLN A 1 76 ? -1.819 -0.284 -2.117 1.00 53.97 76 GLN A O 1
ATOM 630 N N . PHE A 1 77 ? -3.697 -0.063 -3.378 1.00 52.47 77 PHE A N 1
ATOM 631 C CA . PHE A 1 77 ? -3.097 0.452 -4.614 1.00 52.47 77 PHE A CA 1
ATOM 632 C C . PHE A 1 77 ? -2.907 1.968 -4.575 1.00 52.47 77 PHE A C 1
ATOM 634 O O . PHE A 1 77 ? -3.756 2.655 -3.960 1.00 52.47 77 PHE A O 1
#